Protein AF-A0A8E7P4S3-F1 (afdb_monomer)

Mean predicted aligned error: 7.59 Å

Secondary structure (DSSP, 8-state):
---HHHHHHHHHHHHHHHHHHHHTT---HHHHHHHHHHHHHHHHHHHHHHHHHH--S-SSS---HHHHHHHHHHHHHHHHHHHHHHHHHHHHHHHH-TTS-TTHHHHSHHHHHHHHHHHHHHHHHHIIIIIHHHHHHHHHHHHHHH--

Radius of gyration: 18.7 Å; Cα contacts (8 Å, |Δi|>4): 100; chains: 1; bounding box: 53×31×67 Å

pLDDT: mean 81.8, std 9.12, range [52.0, 93.38]

Solvent-accessible surface area (backbone atoms only — not comparable to full-atom values): 8232 Å² total; per-residue (Å²): 131,85,59,62,67,60,54,49,41,52,53,53,44,52,42,53,53,44,56,51,29,54,77,67,74,68,59,50,75,68,54,50,54,54,39,53,52,45,49,51,64,73,18,53,75,46,45,58,51,51,50,70,72,59,51,76,65,73,95,57,94,78,70,48,72,67,58,51,52,55,42,53,53,50,50,53,51,49,27,51,50,29,44,54,50,18,53,50,50,56,51,51,50,22,70,69,36,90,90,44,57,67,56,46,59,60,78,38,41,68,62,40,48,54,53,30,52,51,46,22,52,50,48,54,49,47,40,58,73,50,50,48,55,50,50,51,52,50,49,52,52,51,46,65,74,68,55,133

Sequence (148 aa):
MYNLIKIYSSCWERFIDYIYLVENKKLSGKEFFILLIYLSLFSIPLLAFVFFLLHPLPDNNELSEQTLFYGCISMIAFIFGSSAFSANIIKFSSEKIPALPSDIYKKHPFIATVVFYVIGILFILAFKEVFMPLFINITLIILALTLP

Nearest PDB structures (foldseek):
  7bxo-assembly1_H  TM=2.719E-01  e=3.485E+00  Shewanella oneidensis MR-1

Foldseek 3Di:
DDPVVVVLLVLLVLLLVLLVCVVVVNDDPVSVVSNVVSLVVLLVVCLVLLCVVVVQDDPDPPDDPVSVVVSVVVSVVLSSVLLSVLSVVLQCCQVPPPPHPSCVCSVCVVVSSVSSSVSSSVVSNCCRPPVVVVVVVVVVVVCVVPPD

Structure (mmCIF, N/CA/C/O backbone):
data_AF-A0A8E7P4S3-F1
#
_entry.id   AF-A0A8E7P4S3-F1
#
loop_
_atom_site.group_PDB
_atom_site.id
_atom_site.type_symbol
_atom_site.label_atom_id
_atom_site.label_alt_id
_atom_site.label_comp_id
_atom_site.label_asym_id
_atom_site.label_entity_id
_atom_site.label_seq_id
_atom_site.pdbx_PDB_ins_code
_atom_site.Cartn_x
_atom_site.Cartn_y
_atom_site.Cartn_z
_atom_site.occupancy
_atom_site.B_iso_or_equiv
_atom_site.auth_seq_id
_atom_site.auth_comp_id
_atom_site.auth_asym_id
_atom_site.auth_atom_id
_atom_site.pdbx_PDB_model_num
ATOM 1 N N . MET A 1 1 ? -3.784 -4.912 31.359 1.00 52.00 1 MET A N 1
ATOM 2 C CA . MET A 1 1 ? -3.560 -5.795 30.194 1.00 52.00 1 MET A CA 1
ATOM 3 C C . MET A 1 1 ? -3.872 -4.980 28.946 1.00 52.00 1 MET A C 1
ATOM 5 O O . MET A 1 1 ? -5.004 -4.533 28.806 1.00 52.00 1 MET A O 1
ATOM 9 N N . TYR A 1 2 ? -2.871 -4.650 28.125 1.00 56.56 2 TYR A N 1
ATOM 10 C CA . TYR A 1 2 ? -3.106 -3.849 26.920 1.00 56.56 2 TYR A CA 1
ATOM 11 C C . TYR A 1 2 ? -3.954 -4.653 25.935 1.00 56.56 2 TYR A C 1
ATOM 13 O O . TYR A 1 2 ? -3.581 -5.757 25.548 1.00 56.56 2 TYR A O 1
ATOM 21 N N . ASN A 1 3 ? -5.106 -4.108 25.543 1.00 83.25 3 ASN A N 1
ATOM 22 C CA . ASN A 1 3 ? -5.950 -4.736 24.538 1.00 83.25 3 ASN A CA 1
ATOM 23 C C . ASN A 1 3 ? -5.394 -4.392 23.148 1.00 83.25 3 ASN A C 1
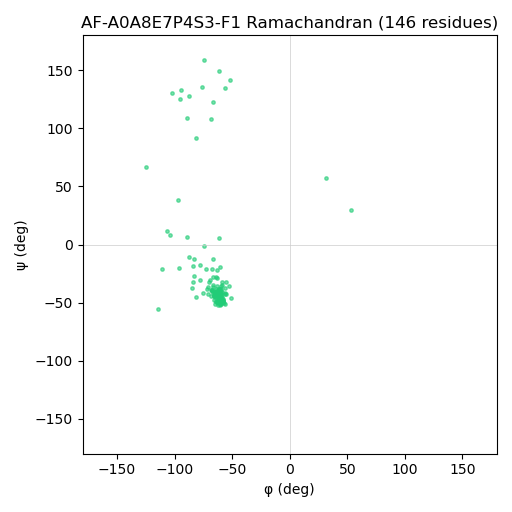ATOM 25 O O . ASN A 1 3 ? -5.731 -3.353 22.577 1.00 83.25 3 ASN A O 1
ATOM 29 N N . LEU A 1 4 ? -4.514 -5.255 22.635 1.00 82.00 4 LEU A N 1
ATOM 30 C CA . LEU A 1 4 ? -3.860 -5.102 21.331 1.00 82.00 4 LEU A CA 1
ATOM 31 C C . LEU A 1 4 ? -4.867 -4.875 20.196 1.00 82.00 4 LEU A C 1
ATOM 33 O O . LEU A 1 4 ? -4.614 -4.059 19.317 1.00 82.00 4 LEU A O 1
ATOM 37 N N . ILE A 1 5 ? -6.043 -5.507 20.264 1.00 83.31 5 ILE A N 1
ATOM 38 C CA . ILE A 1 5 ? -7.122 -5.329 19.281 1.00 83.31 5 ILE A CA 1
ATOM 39 C C . ILE A 1 5 ? -7.625 -3.882 19.275 1.00 83.31 5 ILE A C 1
ATOM 41 O O . ILE A 1 5 ? -7.840 -3.294 18.215 1.00 83.31 5 ILE A O 1
ATOM 45 N N . LYS A 1 6 ? -7.780 -3.276 20.456 1.00 85.50 6 LYS A N 1
ATOM 46 C CA . LYS A 1 6 ? -8.237 -1.886 20.586 1.00 85.50 6 LYS A CA 1
ATOM 47 C C . LYS A 1 6 ? -7.189 -0.898 20.069 1.00 85.50 6 LYS A C 1
ATOM 49 O O . LYS A 1 6 ? -7.546 0.076 19.413 1.00 85.50 6 LYS A O 1
ATOM 54 N N . ILE A 1 7 ? -5.909 -1.163 20.338 1.00 86.62 7 ILE A N 1
ATOM 55 C CA . ILE A 1 7 ? -4.795 -0.353 19.818 1.00 86.62 7 ILE A CA 1
ATOM 56 C C . ILE A 1 7 ? -4.755 -0.446 18.294 1.00 86.62 7 ILE A C 1
ATOM 58 O O . ILE A 1 7 ? -4.731 0.582 17.623 1.00 86.62 7 ILE A O 1
ATOM 62 N N . TYR A 1 8 ? -4.822 -1.664 17.755 1.00 87.50 8 TYR A N 1
ATOM 63 C CA . TYR A 1 8 ? -4.842 -1.909 16.319 1.00 87.50 8 TYR A CA 1
ATOM 64 C C . TYR A 1 8 ? -5.985 -1.167 15.623 1.00 87.50 8 TYR A C 1
ATOM 66 O O . TYR A 1 8 ? -5.751 -0.418 14.680 1.00 87.50 8 TYR A O 1
ATOM 74 N N . SER A 1 9 ? -7.208 -1.324 16.136 1.00 86.94 9 SER A N 1
ATOM 75 C CA . SER A 1 9 ? -8.407 -0.689 15.577 1.00 86.94 9 SER A CA 1
ATOM 76 C C . SER A 1 9 ? -8.280 0.838 15.553 1.00 86.94 9 SER A C 1
ATOM 78 O O . SER A 1 9 ? -8.614 1.467 14.557 1.00 86.94 9 SER A O 1
ATOM 80 N N . SER A 1 10 ? -7.721 1.424 16.618 1.00 88.69 10 SER A N 1
ATOM 81 C CA . SER A 1 10 ? -7.457 2.866 16.707 1.00 88.69 10 SER A CA 1
ATOM 82 C C . SER A 1 10 ? -6.405 3.338 15.695 1.00 88.69 10 SER A C 1
ATOM 84 O O . SER A 1 10 ? -6.596 4.354 15.027 1.00 88.69 10 SER A O 1
ATOM 86 N N . CYS A 1 11 ? -5.303 2.597 15.536 1.00 89.88 11 CYS A N 1
ATOM 87 C CA . CYS A 1 11 ? -4.281 2.908 14.533 1.00 89.88 11 CYS A CA 1
ATOM 88 C C . CYS A 1 11 ? -4.830 2.799 13.105 1.00 89.88 11 CYS A C 1
ATOM 90 O O . CYS A 1 11 ? -4.564 3.673 12.284 1.00 89.88 11 CYS A O 1
ATOM 92 N N . TRP A 1 12 ? -5.608 1.752 12.825 1.00 90.31 12 TRP A N 1
ATOM 93 C CA . TRP A 1 12 ? -6.257 1.533 11.534 1.00 90.31 12 TRP A CA 1
ATOM 94 C C . TRP A 1 12 ? -7.216 2.670 11.175 1.00 90.31 12 TRP A C 1
ATOM 96 O O . TRP A 1 12 ? -7.137 3.234 10.086 1.00 90.31 12 TRP A O 1
ATOM 106 N N . GLU A 1 13 ? -8.089 3.045 12.109 1.00 88.31 13 GLU A N 1
ATOM 107 C CA . GLU A 1 13 ? -9.037 4.137 11.907 1.00 88.31 13 GLU A CA 1
ATOM 108 C C . GLU A 1 13 ? -8.316 5.453 11.588 1.00 88.31 13 GLU A C 1
ATOM 110 O O . GLU A 1 13 ? -8.622 6.097 10.584 1.00 88.31 13 GLU A O 1
ATOM 115 N N . ARG A 1 14 ? -7.300 5.808 12.386 1.00 88.56 14 ARG A N 1
ATOM 116 C CA . ARG A 1 14 ? -6.498 7.020 12.164 1.00 88.56 14 ARG A CA 1
ATOM 117 C C . ARG A 1 14 ? -5.766 7.006 10.831 1.00 88.56 14 ARG A C 1
ATOM 119 O O . ARG A 1 14 ? -5.670 8.045 10.189 1.00 88.56 14 ARG A O 1
ATOM 126 N N . PHE A 1 15 ? -5.248 5.853 10.415 1.00 89.44 15 PHE A N 1
ATOM 127 C CA . PHE A 1 15 ? -4.578 5.715 9.128 1.00 89.44 15 PHE A CA 1
ATOM 128 C C . PHE A 1 15 ? -5.516 6.067 7.967 1.00 89.44 15 PHE A C 1
ATOM 130 O O . PHE A 1 15 ? -5.173 6.925 7.153 1.00 89.44 15 PHE A O 1
ATOM 137 N N . ILE A 1 16 ? -6.715 5.477 7.923 1.00 86.00 16 ILE A N 1
ATOM 138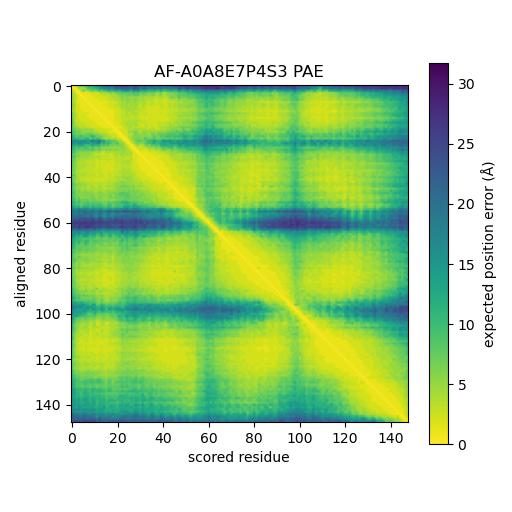 C CA . ILE A 1 16 ? -7.685 5.759 6.854 1.00 86.00 16 ILE A CA 1
ATOM 139 C C . ILE A 1 16 ? -8.179 7.212 6.910 1.00 86.00 16 ILE A C 1
ATOM 141 O O . ILE A 1 16 ? -8.276 7.871 5.873 1.00 86.00 16 ILE A O 1
ATOM 145 N N . ASP A 1 17 ? -8.441 7.742 8.107 1.00 84.50 17 ASP A N 1
ATOM 146 C CA . ASP A 1 17 ? -8.895 9.127 8.270 1.00 84.50 17 ASP A CA 1
ATOM 147 C C . ASP A 1 17 ? -7.830 10.139 7.814 1.00 84.50 17 ASP A C 1
ATOM 149 O O . ASP A 1 17 ? -8.155 11.135 7.163 1.00 84.50 17 ASP A O 1
ATOM 153 N N . TYR A 1 18 ? -6.546 9.878 8.082 1.00 84.00 18 TYR A N 1
ATOM 154 C CA . TYR A 1 18 ? -5.465 10.744 7.615 1.00 84.00 18 TYR A CA 1
ATOM 155 C C . TYR A 1 18 ? -5.242 10.668 6.103 1.00 84.00 18 TYR A C 1
ATOM 157 O O . TYR A 1 18 ? -5.002 11.711 5.494 1.00 84.00 18 TYR A O 1
ATOM 165 N N . ILE A 1 19 ? -5.381 9.493 5.475 1.00 81.75 19 ILE A N 1
ATOM 166 C CA . ILE A 1 19 ? -5.363 9.379 4.004 1.00 81.75 19 ILE A CA 1
ATOM 167 C C . ILE A 1 19 ? -6.443 10.281 3.386 1.00 81.75 19 ILE A C 1
ATOM 169 O O . ILE A 1 19 ? -6.174 11.025 2.444 1.00 81.75 19 ILE A O 1
ATOM 173 N N . TYR A 1 20 ? -7.641 10.303 3.969 1.00 76.19 20 TYR A N 1
ATOM 174 C CA . TYR A 1 20 ? -8.727 11.162 3.498 1.00 76.19 20 TYR A CA 1
ATOM 175 C C . TYR A 1 20 ? -8.459 12.660 3.696 1.00 76.19 20 TYR A C 1
ATOM 177 O O . TYR A 1 20 ? -8.798 13.495 2.852 1.00 76.19 20 TYR A O 1
ATOM 185 N N . LEU A 1 21 ? -7.856 13.037 4.8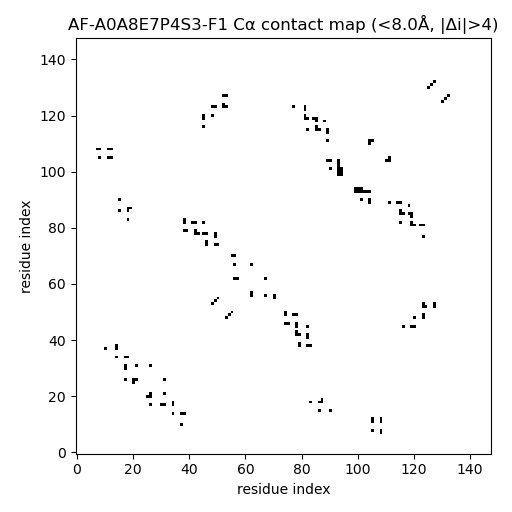21 1.00 77.75 21 LEU A N 1
ATOM 186 C CA . LEU A 1 21 ? -7.514 14.433 5.077 1.00 77.75 21 LEU A CA 1
ATOM 187 C C . LEU A 1 21 ? -6.424 14.950 4.117 1.00 77.75 21 LEU A C 1
ATOM 189 O O . LEU A 1 21 ? -6.442 16.142 3.792 1.00 77.75 21 LEU A O 1
ATOM 193 N N . VAL A 1 22 ? -5.536 14.078 3.613 1.00 75.88 22 VAL A N 1
ATOM 194 C CA . VAL A 1 22 ? -4.623 14.405 2.498 1.00 75.88 22 VAL A CA 1
ATOM 195 C C . VAL A 1 22 ? -5.408 14.728 1.233 1.00 75.88 22 VAL A C 1
ATOM 197 O O . VAL A 1 22 ? -5.182 15.780 0.637 1.00 75.88 22 VAL A O 1
ATOM 200 N N . GLU A 1 23 ? -6.353 13.867 0.848 1.00 69.50 23 GLU A N 1
ATOM 201 C CA . GLU A 1 23 ? -7.180 14.052 -0.354 1.00 69.50 23 GLU A CA 1
ATOM 202 C C . GLU A 1 23 ? -7.931 15.395 -0.327 1.00 69.50 23 GLU A C 1
ATOM 204 O O . GLU A 1 23 ? -8.010 16.107 -1.327 1.00 69.50 23 GLU A O 1
ATOM 209 N N . ASN A 1 24 ? -8.390 15.805 0.858 1.00 74.69 24 ASN A N 1
ATOM 210 C CA . ASN A 1 24 ? -9.117 17.059 1.057 1.00 74.69 24 ASN A CA 1
ATOM 211 C C . ASN A 1 24 ? -8.232 18.275 1.358 1.00 74.69 24 ASN A C 1
ATOM 213 O O . ASN A 1 24 ? -8.769 19.336 1.680 1.00 74.69 24 ASN A O 1
ATOM 217 N N . LYS A 1 25 ? -6.898 18.148 1.280 1.00 73.25 25 LYS A N 1
ATOM 218 C CA . LYS A 1 25 ? -5.925 19.217 1.593 1.00 73.25 25 LYS A CA 1
ATOM 219 C C . LYS A 1 25 ? -6.121 19.851 2.980 1.00 73.25 25 LYS A C 1
ATOM 221 O O . LYS A 1 25 ? -5.832 21.028 3.178 1.00 73.25 25 LYS A O 1
ATOM 226 N N . LYS A 1 26 ? -6.628 19.082 3.946 1.00 76.50 26 LYS A N 1
ATOM 227 C CA . LYS A 1 26 ? -6.954 19.546 5.308 1.00 76.50 26 LYS A CA 1
ATOM 228 C C . LYS A 1 26 ? -5.929 19.109 6.356 1.00 76.50 26 LYS A C 1
ATOM 230 O O . LYS A 1 26 ? -6.172 19.272 7.545 1.00 76.50 26 LYS A O 1
ATOM 235 N N . LEU A 1 27 ? -4.808 18.537 5.926 1.00 77.38 27 LEU A N 1
ATOM 236 C CA . LEU A 1 27 ? -3.846 17.904 6.818 1.00 77.38 27 LEU A CA 1
ATOM 237 C C . LEU A 1 27 ? -2.815 18.909 7.357 1.00 77.38 27 LEU A C 1
ATOM 239 O O . LEU A 1 27 ? -2.146 19.600 6.586 1.00 77.38 27 LEU A O 1
ATOM 243 N N . SER A 1 28 ? -2.637 18.959 8.678 1.00 84.75 28 SER A N 1
ATOM 244 C CA . SER A 1 28 ? -1.524 19.687 9.299 1.00 84.75 28 SER A CA 1
ATOM 245 C C . SER A 1 28 ? -0.196 18.935 9.131 1.00 84.75 28 SER A C 1
ATOM 247 O O . SER A 1 28 ? -0.167 17.715 8.968 1.00 84.75 28 SER A O 1
ATOM 249 N N . GLY A 1 29 ? 0.940 19.636 9.243 1.00 82.94 29 GLY A N 1
ATOM 250 C CA . GLY A 1 29 ? 2.267 19.006 9.122 1.00 82.94 29 GLY A CA 1
ATOM 251 C C . GLY A 1 29 ? 2.528 17.891 10.149 1.00 82.94 29 GLY A C 1
ATOM 252 O O . GLY A 1 29 ? 3.185 16.899 9.840 1.00 82.94 29 GLY A O 1
ATOM 253 N N . LYS A 1 30 ? 1.959 17.998 11.357 1.00 86.19 30 LYS A N 1
ATOM 254 C CA . LYS A 1 30 ? 2.048 16.949 12.387 1.00 86.19 30 LYS A CA 1
ATOM 255 C C . LYS A 1 30 ? 1.271 15.696 11.983 1.00 86.19 30 LYS A C 1
ATOM 257 O O . LYS A 1 30 ? 1.768 14.585 12.141 1.00 86.19 30 LYS A O 1
ATOM 262 N N . GLU A 1 31 ? 0.060 15.874 11.472 1.00 85.62 31 GLU A N 1
ATOM 263 C CA . GLU A 1 31 ? -0.780 14.775 10.990 1.00 85.62 31 GLU A CA 1
ATOM 264 C C . GLU A 1 31 ? -0.166 14.111 9.758 1.00 85.62 31 GLU A C 1
ATOM 266 O O . GLU A 1 31 ? -0.212 12.890 9.644 1.00 85.62 31 GLU A O 1
ATOM 271 N N . PHE A 1 32 ? 0.501 14.884 8.895 1.00 85.19 32 PHE A N 1
ATOM 272 C CA . PHE A 1 32 ? 1.270 14.352 7.771 1.00 85.19 32 PHE A CA 1
ATOM 273 C C . PHE A 1 32 ? 2.387 13.422 8.232 1.00 85.19 32 PHE A C 1
ATOM 275 O O . PHE A 1 32 ? 2.523 12.310 7.727 1.00 85.19 32 PHE A O 1
ATOM 282 N N . PHE A 1 33 ? 3.155 13.835 9.238 1.00 86.69 33 PHE A N 1
ATOM 283 C CA . PHE A 1 33 ? 4.224 13.000 9.772 1.00 86.69 33 PHE A CA 1
ATOM 284 C C . PHE A 1 33 ? 3.689 11.710 10.410 1.00 86.69 33 PHE A C 1
ATOM 286 O O . PHE A 1 33 ? 4.235 10.630 10.194 1.00 86.69 33 PHE A O 1
ATOM 293 N N . ILE A 1 34 ? 2.579 11.798 11.149 1.00 87.88 34 ILE A N 1
ATOM 294 C CA . ILE A 1 34 ? 1.916 10.618 11.721 1.00 87.88 34 ILE A CA 1
ATOM 295 C C . ILE A 1 34 ? 1.408 9.689 10.610 1.00 87.88 34 ILE A C 1
ATOM 297 O O . ILE A 1 34 ? 1.561 8.470 10.710 1.00 87.88 34 ILE A O 1
ATOM 301 N N . LEU A 1 35 ? 0.855 10.247 9.533 1.00 88.69 35 LEU A N 1
ATOM 302 C CA . LEU A 1 35 ? 0.440 9.472 8.372 1.00 88.69 35 LEU A CA 1
ATOM 303 C C . LEU A 1 35 ? 1.620 8.747 7.724 1.00 88.69 35 LEU A C 1
ATOM 305 O O . LEU A 1 35 ? 1.471 7.577 7.402 1.00 88.69 35 LEU A O 1
ATOM 309 N N . LEU A 1 36 ? 2.786 9.381 7.572 1.00 88.31 36 LEU A N 1
ATOM 310 C CA . LEU A 1 36 ? 3.980 8.716 7.032 1.00 88.31 36 LEU A CA 1
ATOM 311 C C . LEU A 1 36 ? 4.410 7.515 7.885 1.00 88.31 36 LEU A C 1
ATOM 313 O O . LEU A 1 36 ? 4.797 6.481 7.338 1.00 88.31 36 LEU A O 1
ATOM 317 N N . ILE A 1 37 ? 4.300 7.622 9.213 1.00 90.19 37 ILE A N 1
ATOM 318 C CA . ILE A 1 37 ? 4.578 6.506 10.128 1.00 90.19 37 ILE A CA 1
ATOM 319 C C . ILE A 1 37 ? 3.583 5.367 9.894 1.00 90.19 37 ILE A C 1
ATOM 321 O O . ILE A 1 37 ? 3.996 4.220 9.733 1.00 90.19 37 ILE A O 1
ATOM 325 N N . TYR A 1 38 ? 2.281 5.665 9.847 1.00 90.38 38 TYR A N 1
ATOM 326 C CA . TYR A 1 38 ? 1.266 4.638 9.601 1.00 90.38 38 TYR A CA 1
ATOM 327 C C . TYR A 1 38 ? 1.385 4.027 8.209 1.00 90.38 38 TYR A C 1
ATOM 329 O O . TYR A 1 38 ? 1.316 2.809 8.078 1.00 90.38 38 TYR A O 1
ATOM 337 N N . LEU A 1 39 ? 1.625 4.849 7.189 1.00 89.44 39 LEU A N 1
ATOM 338 C CA . LEU A 1 39 ? 1.842 4.398 5.825 1.00 89.44 39 LEU A CA 1
ATOM 339 C C . LEU A 1 39 ? 3.016 3.431 5.789 1.00 89.44 39 LEU A C 1
ATOM 341 O O . LEU A 1 39 ? 2.851 2.337 5.270 1.00 89.44 39 LEU A O 1
ATOM 345 N N . SER A 1 40 ? 4.145 3.776 6.413 1.00 88.81 40 SER A N 1
ATOM 346 C CA . SER A 1 40 ? 5.301 2.883 6.528 1.00 88.81 40 SER A CA 1
ATOM 347 C C . SER A 1 40 ? 4.936 1.577 7.234 1.00 88.81 40 SER A C 1
ATOM 349 O O . SER A 1 40 ? 5.226 0.504 6.717 1.00 88.81 40 SER A O 1
ATOM 351 N N . LEU A 1 41 ? 4.234 1.647 8.369 1.00 90.50 41 LEU A N 1
ATOM 352 C CA . LEU A 1 41 ? 3.846 0.474 9.155 1.00 90.50 41 LEU A CA 1
ATOM 353 C C . LEU A 1 41 ? 2.966 -0.508 8.363 1.00 90.50 41 LEU A C 1
ATOM 355 O O . LEU A 1 41 ? 3.246 -1.705 8.347 1.00 90.50 41 LEU A O 1
ATOM 359 N N . PHE A 1 42 ? 1.925 -0.007 7.693 1.00 88.75 42 PHE A N 1
ATOM 360 C CA . PHE A 1 42 ? 1.009 -0.823 6.886 1.00 88.75 42 PHE A CA 1
ATOM 361 C C . PHE A 1 42 ? 1.590 -1.200 5.515 1.00 88.75 42 PHE A C 1
ATOM 363 O O . PHE A 1 42 ? 1.133 -2.150 4.892 1.00 88.75 42 PHE A O 1
ATOM 370 N N . SER A 1 43 ? 2.624 -0.497 5.057 1.00 89.19 43 SER A N 1
ATOM 371 C CA . SER A 1 43 ? 3.341 -0.779 3.811 1.00 89.19 43 SER A CA 1
ATOM 372 C C . SER A 1 43 ? 4.318 -1.946 3.930 1.00 89.19 43 SER A C 1
ATOM 374 O O . SER A 1 43 ? 4.542 -2.650 2.950 1.00 89.19 43 SER A O 1
ATOM 376 N N . ILE A 1 44 ? 4.906 -2.179 5.109 1.00 88.69 44 ILE A N 1
ATOM 377 C CA . ILE A 1 44 ? 5.969 -3.185 5.289 1.00 88.69 44 ILE A CA 1
ATOM 378 C C . ILE A 1 44 ? 5.586 -4.567 4.734 1.00 88.69 44 ILE A C 1
ATOM 380 O O . ILE A 1 44 ? 6.393 -5.135 4.003 1.00 88.69 44 ILE A O 1
ATOM 384 N N . PRO A 1 45 ? 4.384 -5.123 4.982 1.00 87.00 45 PRO A N 1
ATOM 385 C CA . PRO A 1 45 ? 4.043 -6.435 4.429 1.00 87.00 45 PRO A CA 1
ATOM 386 C C . PRO A 1 45 ? 3.992 -6.467 2.896 1.00 87.00 45 PRO A C 1
ATOM 388 O O . PRO A 1 45 ? 4.302 -7.493 2.296 1.00 87.00 45 PRO A O 1
ATOM 391 N N . LEU A 1 46 ? 3.663 -5.345 2.248 1.00 86.75 46 LEU A N 1
ATOM 392 C CA . LEU A 1 46 ? 3.657 -5.223 0.788 1.00 86.75 46 LEU A CA 1
ATOM 393 C C . LEU A 1 46 ? 5.073 -5.175 0.190 1.00 86.75 46 LEU A C 1
ATOM 395 O O . LEU A 1 46 ? 5.237 -5.532 -0.975 1.00 86.75 46 LEU A O 1
ATOM 399 N N . LEU A 1 47 ? 6.101 -4.814 0.971 1.00 85.75 47 LEU A N 1
ATOM 400 C CA . LEU A 1 47 ? 7.505 -4.829 0.531 1.00 85.75 47 LEU A CA 1
ATOM 401 C C . LEU A 1 47 ? 7.930 -6.213 0.035 1.00 85.75 47 LEU A C 1
ATOM 403 O O . LEU A 1 47 ? 8.581 -6.314 -1.001 1.00 85.75 47 LEU A O 1
ATOM 407 N N . ALA A 1 48 ? 7.525 -7.277 0.737 1.00 84.38 48 ALA A N 1
ATOM 408 C CA . ALA A 1 48 ? 7.830 -8.644 0.324 1.00 84.38 48 ALA A CA 1
ATOM 409 C C . ALA A 1 48 ? 7.246 -8.944 -1.065 1.00 84.38 48 ALA A C 1
ATOM 411 O O . ALA A 1 48 ? 7.936 -9.475 -1.930 1.00 84.38 48 ALA A O 1
ATOM 412 N N . PHE A 1 49 ? 6.000 -8.539 -1.314 1.00 82.50 49 PHE A N 1
ATOM 413 C CA . PHE A 1 49 ? 5.349 -8.740 -2.607 1.00 82.50 49 PHE A CA 1
ATOM 414 C C . PHE A 1 49 ? 5.987 -7.908 -3.712 1.00 82.50 49 PHE A C 1
ATOM 416 O O . PHE A 1 49 ? 6.190 -8.424 -4.803 1.00 82.50 49 PHE A O 1
ATOM 423 N N . VAL A 1 50 ? 6.362 -6.658 -3.441 1.00 81.94 50 VAL A N 1
ATOM 424 C CA . VAL A 1 50 ? 7.122 -5.840 -4.395 1.00 81.94 50 VAL A CA 1
ATOM 425 C C . VAL A 1 50 ? 8.447 -6.513 -4.749 1.00 81.94 50 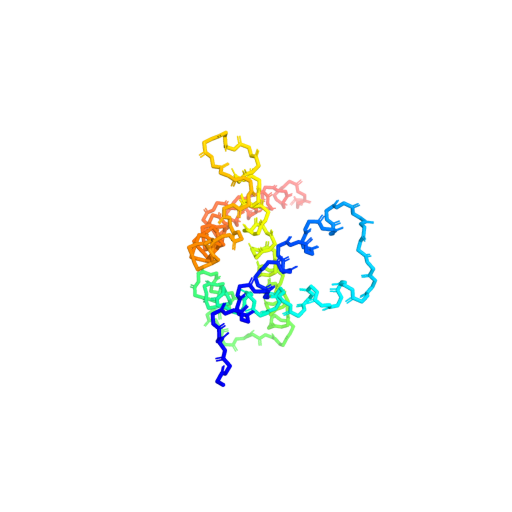VAL A C 1
ATOM 427 O O . VAL A 1 50 ? 8.764 -6.625 -5.929 1.00 81.94 50 VAL A O 1
ATOM 430 N N . PHE A 1 51 ? 9.179 -7.035 -3.763 1.00 80.38 51 PHE A N 1
ATOM 431 C CA . PHE A 1 51 ? 10.442 -7.731 -4.003 1.00 80.38 51 PHE A CA 1
ATOM 432 C C . PHE A 1 51 ? 10.259 -8.996 -4.855 1.00 80.38 51 PHE A C 1
ATOM 434 O O . PHE A 1 51 ? 10.911 -9.140 -5.886 1.00 80.38 51 PHE A O 1
ATOM 441 N N . PHE A 1 52 ? 9.341 -9.888 -4.468 1.00 78.25 52 PHE A N 1
ATOM 442 C CA . PHE A 1 52 ? 9.135 -11.161 -5.166 1.00 78.25 52 PHE A CA 1
ATOM 443 C C . PHE A 1 52 ? 8.466 -11.010 -6.532 1.00 78.25 52 PHE A C 1
ATOM 445 O O . PHE A 1 52 ? 8.795 -11.741 -7.463 1.00 78.25 52 PHE A O 1
ATOM 452 N N . LEU A 1 53 ? 7.503 -10.095 -6.665 1.00 73.69 53 LEU A N 1
ATOM 453 C CA . LEU A 1 53 ? 6.737 -9.958 -7.900 1.00 73.69 53 LEU A CA 1
ATOM 454 C C . LEU A 1 53 ? 7.496 -9.145 -8.939 1.00 73.69 53 LEU A C 1
ATOM 456 O O . LEU A 1 53 ? 7.536 -9.563 -10.093 1.00 73.69 53 LEU A O 1
ATOM 460 N N . LEU A 1 54 ? 8.094 -8.016 -8.553 1.00 71.44 54 LEU A N 1
ATOM 461 C CA . LEU A 1 54 ? 8.756 -7.123 -9.507 1.00 71.44 54 LEU A CA 1
ATOM 462 C C . LEU A 1 54 ? 10.218 -7.498 -9.765 1.00 71.44 54 LEU A C 1
ATOM 464 O O . LEU A 1 54 ? 10.798 -6.941 -10.689 1.00 71.44 54 LEU A O 1
ATOM 468 N N . HIS A 1 55 ? 10.787 -8.417 -8.971 1.00 68.56 55 HIS A N 1
ATOM 469 C CA . HIS A 1 55 ? 12.175 -8.893 -9.037 1.00 68.56 55 HIS A CA 1
ATOM 470 C C . HIS A 1 55 ? 13.163 -7.815 -9.533 1.00 68.56 55 HIS A C 1
ATOM 472 O O . HIS A 1 55 ? 13.834 -8.007 -10.544 1.00 68.56 55 HIS A O 1
ATOM 478 N N . PRO A 1 56 ? 13.247 -6.642 -8.874 1.00 62.38 56 PRO A N 1
ATOM 479 C CA . PRO A 1 56 ? 13.785 -5.431 -9.509 1.00 62.38 56 PRO A CA 1
ATOM 480 C C . PRO A 1 56 ? 15.308 -5.433 -9.682 1.00 62.38 56 PRO A C 1
ATOM 482 O O . PRO A 1 56 ? 15.878 -4.447 -10.145 1.00 62.38 56 PRO A O 1
ATOM 485 N N . LEU A 1 57 ? 15.972 -6.497 -9.231 1.00 61.88 57 LEU A N 1
ATOM 486 C CA . LEU A 1 57 ? 17.416 -6.644 -9.261 1.00 61.88 57 LEU A CA 1
ATOM 487 C C . LEU A 1 57 ? 17.812 -7.422 -10.525 1.00 61.88 57 LEU A C 1
ATOM 489 O O . LEU A 1 57 ? 17.299 -8.525 -10.715 1.00 61.88 57 LEU A O 1
ATOM 493 N N . PRO A 1 58 ? 18.704 -6.873 -11.370 1.00 58.94 58 PRO A N 1
ATOM 494 C CA . PRO A 1 58 ? 19.310 -7.609 -12.474 1.00 58.94 58 PRO A CA 1
ATOM 495 C C . PRO A 1 58 ? 19.927 -8.940 -12.022 1.00 58.94 58 PRO A C 1
ATOM 497 O O . PRO A 1 58 ? 20.585 -8.990 -10.985 1.00 58.94 58 PRO A O 1
ATOM 500 N N . ASP A 1 59 ? 19.799 -9.980 -12.849 1.00 62.09 59 ASP A N 1
ATOM 501 C CA . ASP A 1 59 ? 20.426 -11.297 -12.625 1.00 62.09 59 ASP A CA 1
ATOM 502 C C . ASP A 1 59 ? 21.966 -11.264 -12.720 1.00 62.09 59 ASP A C 1
ATOM 504 O O . ASP A 1 59 ? 22.652 -12.211 -12.334 1.00 62.09 59 ASP A O 1
ATOM 508 N N . ASN A 1 60 ? 22.531 -10.166 -13.230 1.00 57.91 60 ASN A N 1
ATOM 509 C CA . ASN A 1 60 ? 23.962 -10.027 -13.461 1.00 57.91 60 ASN A CA 1
ATOM 510 C C . ASN A 1 60 ? 24.642 -9.348 -12.265 1.00 57.91 60 ASN A C 1
ATOM 512 O O . ASN A 1 60 ? 24.225 -8.276 -11.831 1.00 57.91 60 ASN A O 1
ATOM 516 N N . ASN A 1 61 ? 25.761 -9.917 -11.806 1.00 55.81 61 ASN A N 1
ATOM 517 C CA . ASN A 1 61 ? 26.586 -9.433 -10.685 1.00 55.81 61 ASN A CA 1
ATOM 518 C C . ASN A 1 61 ? 27.210 -8.026 -1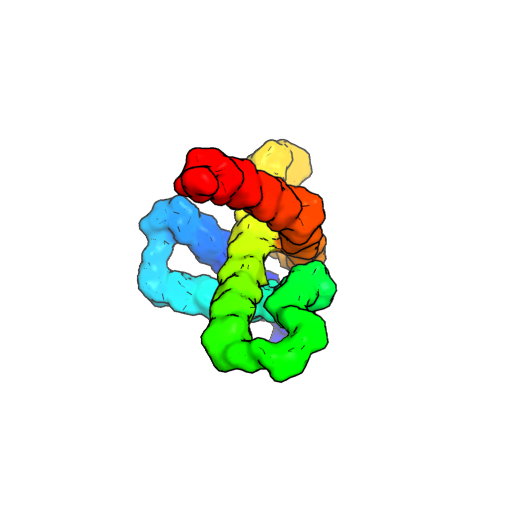0.869 1.00 55.81 61 ASN A C 1
ATOM 520 O O . ASN A 1 61 ? 27.975 -7.583 -10.017 1.00 55.81 61 ASN A O 1
ATOM 524 N N . GLU A 1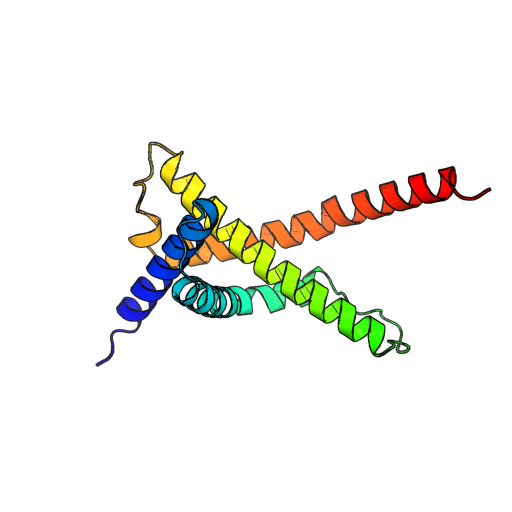 62 ? 26.889 -7.307 -11.945 1.00 55.19 62 GLU A N 1
ATOM 525 C CA . GLU A 1 62 ? 27.353 -5.943 -12.227 1.00 55.19 62 GLU A CA 1
ATOM 526 C C . GLU A 1 62 ? 26.324 -4.880 -11.799 1.00 55.19 62 GLU A C 1
ATOM 528 O O . GLU A 1 62 ? 26.119 -3.876 -12.485 1.00 55.19 62 GLU A O 1
ATOM 533 N N . LEU A 1 63 ? 25.634 -5.069 -10.666 1.00 61.41 63 LEU A N 1
ATOM 534 C CA . LEU A 1 63 ? 24.824 -3.981 -10.117 1.00 61.41 63 LEU A CA 1
ATOM 535 C C . LEU A 1 63 ? 25.737 -2.858 -9.624 1.00 61.41 63 LEU A C 1
ATOM 537 O O . LEU A 1 63 ? 26.371 -2.963 -8.575 1.00 61.41 63 LEU A O 1
ATOM 541 N N . SER A 1 64 ? 25.747 -1.748 -10.358 1.00 70.62 64 SER A N 1
ATOM 542 C CA . SER A 1 64 ? 26.298 -0.497 -9.845 1.00 70.62 64 SER A CA 1
ATOM 543 C C . SER A 1 64 ? 25.518 -0.039 -8.600 1.00 70.62 64 SER A C 1
ATOM 545 O O . SER A 1 64 ? 24.306 -0.260 -8.494 1.00 70.62 64 SER A O 1
ATOM 547 N N . GLU A 1 65 ? 26.184 0.657 -7.673 1.00 72.75 65 GLU A N 1
ATOM 548 C CA . GLU A 1 65 ? 25.531 1.260 -6.497 1.00 72.75 65 GLU A CA 1
ATOM 549 C C . GLU A 1 65 ? 24.372 2.192 -6.887 1.00 72.75 65 GLU A C 1
ATOM 551 O O . GLU A 1 65 ? 23.362 2.270 -6.188 1.00 72.75 65 GLU A O 1
ATOM 556 N N . GLN A 1 66 ? 24.479 2.857 -8.043 1.00 72.94 66 GLN A N 1
ATOM 557 C CA . GLN A 1 66 ? 23.420 3.710 -8.580 1.00 72.94 66 GLN A CA 1
ATOM 558 C C . GLN A 1 66 ? 22.178 2.893 -8.954 1.00 72.94 66 GLN A C 1
ATOM 560 O O . GLN A 1 66 ? 21.063 3.272 -8.595 1.00 72.94 66 GLN A O 1
ATOM 565 N N . THR A 1 67 ? 22.353 1.742 -9.608 1.00 72.00 67 THR A N 1
ATOM 566 C CA . THR A 1 67 ? 21.250 0.838 -9.968 1.00 72.00 67 THR A CA 1
ATOM 567 C C . THR A 1 67 ? 20.525 0.324 -8.721 1.00 72.00 67 THR A C 1
ATOM 569 O O . THR A 1 67 ? 19.294 0.325 -8.683 1.00 72.00 67 THR A O 1
ATOM 572 N N . LEU A 1 68 ? 21.273 -0.042 -7.673 1.00 73.19 68 LEU A N 1
ATOM 573 C CA . LEU A 1 68 ? 20.709 -0.428 -6.373 1.00 73.19 68 LEU A CA 1
ATOM 574 C C . LEU A 1 68 ? 19.902 0.710 -5.740 1.00 73.19 68 LEU A C 1
ATOM 576 O O . LEU A 1 68 ? 18.779 0.495 -5.286 1.00 73.19 68 LEU A O 1
ATOM 580 N N . PHE A 1 69 ? 20.450 1.925 -5.734 1.00 76.38 69 PHE A N 1
ATOM 581 C CA . PHE A 1 69 ? 19.794 3.093 -5.154 1.00 76.38 69 PHE A CA 1
ATOM 582 C C . PHE A 1 69 ? 18.457 3.411 -5.841 1.00 76.38 69 PHE A C 1
ATOM 584 O O . PHE A 1 69 ? 17.434 3.559 -5.168 1.00 76.38 69 PHE A O 1
ATOM 591 N N . TYR A 1 70 ? 18.432 3.443 -7.177 1.00 74.56 70 TYR A N 1
ATOM 592 C CA . TYR A 1 70 ? 17.200 3.680 -7.937 1.00 74.56 70 TYR A CA 1
ATOM 593 C C . TYR A 1 70 ? 16.188 2.538 -7.796 1.00 74.56 70 TYR A C 1
ATOM 595 O O . TY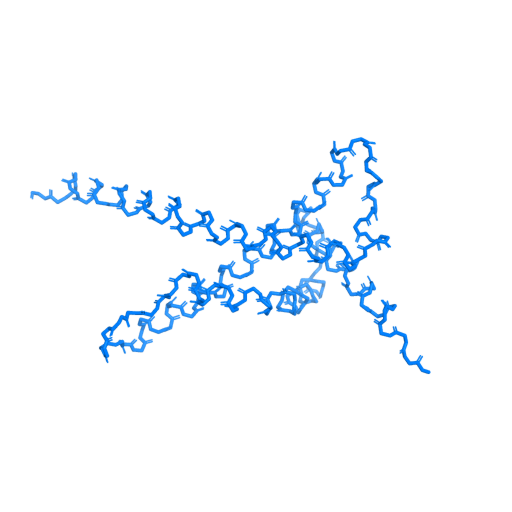R A 1 70 ? 14.985 2.802 -7.693 1.00 74.56 70 TYR A O 1
ATOM 603 N N . GLY A 1 71 ? 16.654 1.286 -7.728 1.00 75.62 71 GLY A N 1
ATOM 604 C CA . GLY A 1 71 ? 15.809 0.127 -7.438 1.00 75.62 71 GLY A CA 1
ATOM 605 C C . GLY A 1 71 ? 15.115 0.256 -6.080 1.00 75.62 71 GLY A C 1
ATOM 606 O O . GLY A 1 71 ? 13.891 0.154 -5.997 1.00 75.62 71 GLY A O 1
ATOM 607 N N . CYS A 1 72 ? 15.868 0.585 -5.028 1.00 80.31 72 CYS A N 1
ATOM 608 C CA . CYS A 1 72 ? 15.337 0.797 -3.680 1.00 80.31 72 CYS A CA 1
ATOM 609 C C . CYS A 1 72 ? 14.318 1.945 -3.613 1.00 80.31 72 CYS A C 1
ATOM 611 O O . CYS A 1 72 ? 13.247 1.779 -3.027 1.00 80.31 72 CYS A O 1
ATOM 613 N N . ILE A 1 73 ? 14.607 3.097 -4.231 1.00 82.06 73 ILE A N 1
ATOM 614 C CA . ILE A 1 73 ? 13.662 4.228 -4.273 1.00 82.06 73 ILE A CA 1
ATOM 615 C C . ILE A 1 73 ? 12.369 3.825 -4.979 1.00 82.06 73 ILE A C 1
ATOM 617 O O . ILE A 1 73 ? 11.277 4.129 -4.494 1.00 82.06 73 ILE A O 1
ATOM 621 N N . SER A 1 74 ? 12.487 3.113 -6.099 1.00 80.94 74 SER A N 1
ATOM 622 C CA . SER A 1 74 ? 11.331 2.642 -6.859 1.00 80.94 74 SER A CA 1
ATOM 623 C C . SER A 1 74 ? 10.486 1.681 -6.026 1.00 80.94 74 SER A C 1
ATOM 625 O O . SER A 1 74 ? 9.269 1.844 -5.970 1.00 80.94 74 SER A O 1
ATOM 627 N N . MET A 1 75 ? 11.107 0.745 -5.297 1.00 83.94 75 MET A N 1
ATOM 628 C CA . MET A 1 75 ? 10.391 -0.142 -4.374 1.00 83.94 75 MET A CA 1
ATOM 629 C C . MET A 1 75 ? 9.617 0.653 -3.317 1.00 83.94 75 MET A C 1
ATOM 631 O O . MET A 1 75 ? 8.424 0.425 -3.143 1.00 83.94 75 MET A O 1
ATOM 635 N N . ILE A 1 76 ? 10.255 1.618 -2.648 1.00 86.31 76 ILE A N 1
ATOM 636 C CA . ILE A 1 76 ? 9.597 2.450 -1.626 1.00 86.31 76 ILE A CA 1
ATOM 637 C C . ILE A 1 76 ? 8.390 3.185 -2.222 1.00 86.31 76 ILE A C 1
ATOM 639 O O . ILE A 1 76 ? 7.298 3.150 -1.648 1.00 86.31 76 ILE A O 1
ATOM 643 N N . ALA A 1 77 ? 8.563 3.799 -3.395 1.00 85.69 77 ALA A N 1
ATOM 644 C CA . ALA A 1 77 ? 7.490 4.495 -4.096 1.00 85.69 77 ALA A CA 1
ATOM 645 C C . ALA A 1 77 ? 6.325 3.552 -4.438 1.00 85.69 77 ALA A C 1
ATOM 647 O O . ALA A 1 77 ? 5.165 3.906 -4.218 1.00 85.69 77 ALA A O 1
ATOM 648 N N . PHE A 1 78 ? 6.620 2.335 -4.903 1.00 84.69 78 PHE A N 1
ATOM 649 C CA . PHE A 1 78 ? 5.608 1.329 -5.224 1.00 84.69 78 PHE A CA 1
ATOM 650 C C . PHE A 1 78 ? 4.792 0.906 -4.016 1.00 84.69 78 PHE A C 1
ATOM 652 O O . PHE A 1 78 ? 3.569 0.811 -4.092 1.00 84.69 78 PHE A O 1
ATOM 659 N N . ILE A 1 79 ? 5.454 0.665 -2.892 1.00 89.69 79 ILE A N 1
ATOM 660 C CA . ILE A 1 79 ? 4.788 0.165 -1.693 1.00 89.69 79 ILE A CA 1
ATOM 661 C C . ILE A 1 79 ? 3.908 1.259 -1.086 1.00 89.69 79 ILE A C 1
ATOM 663 O O . ILE A 1 79 ? 2.761 0.999 -0.715 1.00 89.69 79 ILE A O 1
ATOM 667 N N . PHE A 1 80 ? 4.404 2.497 -1.034 1.00 89.81 80 PHE A N 1
ATOM 668 C CA . PHE A 1 80 ? 3.621 3.638 -0.560 1.00 89.81 80 PHE A CA 1
ATOM 669 C C . PHE A 1 80 ? 2.451 3.941 -1.495 1.00 89.81 80 PHE A C 1
ATOM 671 O O . PHE A 1 80 ? 1.332 4.137 -1.020 1.00 89.81 80 PHE A O 1
ATOM 678 N N . GLY A 1 81 ? 2.679 3.912 -2.811 1.00 87.62 81 GLY A N 1
ATOM 679 C CA . GLY A 1 81 ? 1.636 4.090 -3.818 1.00 87.62 81 GLY A CA 1
ATOM 680 C C . GLY A 1 81 ? 0.556 3.013 -3.727 1.00 87.62 81 GLY A C 1
ATOM 681 O O . GLY A 1 81 ? -0.626 3.335 -3.642 1.00 87.62 81 GLY A O 1
ATOM 682 N N . SER A 1 82 ? 0.954 1.743 -3.648 1.00 89.38 82 SER A N 1
ATOM 683 C CA . SER A 1 82 ? 0.051 0.599 -3.481 1.00 89.38 82 SER A CA 1
ATOM 684 C C . SER A 1 82 ? -0.775 0.700 -2.198 1.00 89.38 82 SER A C 1
ATOM 686 O O . SER A 1 82 ? -1.981 0.448 -2.202 1.00 89.38 82 SER A O 1
ATOM 688 N N . SER A 1 83 ? -0.147 1.098 -1.091 1.00 90.69 83 SER A N 1
ATOM 689 C CA . SER A 1 83 ? -0.826 1.287 0.193 1.00 90.69 83 SER A CA 1
ATOM 690 C C . SER A 1 83 ? -1.834 2.430 0.143 1.00 90.69 83 SER A C 1
ATOM 692 O O . SER A 1 83 ? -2.985 2.262 0.545 1.00 90.69 83 SER A O 1
ATOM 694 N N . ALA A 1 84 ? -1.441 3.584 -0.399 1.00 89.19 84 ALA A N 1
ATOM 695 C CA . ALA A 1 84 ? -2.343 4.719 -0.563 1.00 89.19 84 ALA A CA 1
ATOM 696 C C . ALA A 1 84 ? -3.514 4.376 -1.498 1.00 89.19 84 ALA A C 1
ATOM 698 O O . ALA A 1 84 ? -4.664 4.688 -1.188 1.00 89.19 84 ALA A O 1
ATOM 699 N N . PHE A 1 85 ? -3.250 3.685 -2.609 1.00 89.88 85 PHE A N 1
ATOM 700 C CA . PHE A 1 85 ? -4.282 3.209 -3.529 1.00 89.88 85 PHE A CA 1
ATOM 701 C C . PHE A 1 85 ? -5.274 2.276 -2.824 1.00 89.88 85 PHE A C 1
ATOM 703 O O . PHE A 1 85 ? -6.482 2.493 -2.883 1.00 89.88 85 PHE A O 1
ATOM 710 N N . SER A 1 86 ? -4.772 1.293 -2.079 1.00 90.62 86 SER A N 1
ATOM 711 C CA . SER A 1 86 ? -5.601 0.316 -1.365 1.00 90.62 86 SER A CA 1
ATOM 712 C C . SER A 1 86 ? -6.490 0.966 -0.305 1.00 90.62 86 SER A C 1
ATOM 714 O O . SER A 1 86 ? -7.679 0.652 -0.217 1.00 90.62 86 SER A O 1
ATOM 716 N N . ALA A 1 87 ? -5.947 1.916 0.463 1.00 88.50 87 ALA A N 1
ATOM 717 C CA . ALA A 1 87 ? -6.713 2.688 1.441 1.00 88.50 87 ALA A CA 1
ATOM 718 C C . ALA A 1 87 ? -7.851 3.487 0.778 1.00 88.50 87 ALA A C 1
ATOM 720 O O . ALA A 1 87 ? -8.985 3.467 1.264 1.00 88.50 87 ALA A O 1
ATOM 721 N N . ASN A 1 88 ? -7.571 4.129 -0.362 1.00 87.69 88 ASN A N 1
ATOM 722 C CA . ASN A 1 88 ? -8.574 4.876 -1.120 1.00 87.69 88 ASN A CA 1
ATOM 723 C C . ASN A 1 88 ? -9.673 3.968 -1.687 1.00 87.69 88 ASN A C 1
ATOM 725 O O . ASN A 1 88 ? -10.849 4.309 -1.583 1.00 87.69 88 ASN A O 1
ATOM 729 N N . ILE A 1 89 ? -9.332 2.790 -2.225 1.00 86.88 89 ILE A N 1
ATOM 730 C CA . ILE A 1 89 ? -10.329 1.843 -2.751 1.00 86.88 89 ILE A CA 1
ATOM 731 C C . ILE A 1 89 ? -11.260 1.333 -1.649 1.00 86.88 89 ILE A C 1
ATOM 733 O O . ILE A 1 89 ? -12.471 1.272 -1.867 1.00 86.88 89 ILE A O 1
ATOM 737 N N . ILE A 1 90 ? -10.735 0.992 -0.468 1.00 86.06 90 ILE A N 1
ATOM 738 C CA . ILE A 1 90 ? -11.560 0.538 0.667 1.00 86.06 90 ILE A CA 1
ATOM 739 C C . ILE A 1 90 ? -12.590 1.596 1.037 1.00 86.06 90 ILE A C 1
ATOM 741 O O . ILE A 1 90 ? -13.779 1.296 1.162 1.00 86.06 90 ILE A O 1
ATOM 745 N N . LYS A 1 91 ? -12.133 2.839 1.174 1.00 80.44 91 LYS A N 1
ATOM 746 C CA . LYS A 1 91 ? -12.994 3.959 1.528 1.00 80.44 91 LYS A CA 1
ATOM 747 C C . LYS A 1 91 ? -14.022 4.239 0.428 1.00 80.44 91 LYS A C 1
ATOM 749 O O . LYS A 1 91 ? -15.218 4.250 0.710 1.00 80.44 91 LYS A O 1
ATOM 754 N N . PHE A 1 92 ? -13.587 4.379 -0.823 1.00 81.94 92 PHE A N 1
ATOM 755 C CA . PHE A 1 92 ? -14.477 4.605 -1.964 1.00 81.94 92 PHE A CA 1
ATOM 756 C C . PHE A 1 92 ? -15.556 3.523 -2.068 1.00 81.94 92 PHE A C 1
ATOM 758 O O . PHE A 1 92 ? -16.729 3.827 -2.279 1.00 81.94 92 PHE A O 1
ATOM 765 N N . SER A 1 93 ? -15.176 2.260 -1.863 1.00 80.06 93 SER A N 1
ATOM 766 C CA . SER A 1 93 ? -16.110 1.132 -1.878 1.00 80.06 93 SER A CA 1
ATOM 767 C C . SER A 1 93 ? -17.137 1.234 -0.749 1.00 80.06 93 SER A C 1
ATOM 769 O O . SER A 1 93 ? -18.317 0.988 -0.978 1.00 80.06 93 SER A O 1
ATOM 771 N N . SER A 1 94 ? -16.727 1.650 0.453 1.00 77.94 94 SER A N 1
ATOM 772 C CA . SER A 1 94 ? -17.654 1.844 1.577 1.00 77.94 94 SER A CA 1
ATOM 773 C C . SER A 1 94 ? -18.609 3.029 1.400 1.00 77.94 94 SER A C 1
ATOM 775 O O . SER A 1 94 ? -19.731 2.975 1.887 1.00 77.94 94 SER A O 1
ATOM 777 N N . GLU A 1 95 ? -18.202 4.084 0.690 1.00 77.44 95 GLU A N 1
ATOM 778 C CA . GLU A 1 95 ? -19.046 5.265 0.458 1.00 77.44 95 GLU A CA 1
ATOM 779 C C . GLU A 1 95 ? -20.001 5.082 -0.729 1.00 77.44 95 GLU A C 1
ATOM 781 O O . GLU A 1 95 ? -21.105 5.628 -0.725 1.00 77.44 95 GLU A O 1
ATOM 786 N N . LYS A 1 96 ? -19.591 4.329 -1.759 1.00 77.69 96 LYS A N 1
ATOM 787 C CA . LYS A 1 96 ? -20.361 4.187 -3.004 1.00 77.69 96 LYS A CA 1
ATOM 788 C C . LYS A 1 96 ? -21.256 2.961 -3.075 1.00 77.69 96 LYS A C 1
ATOM 790 O O . LYS A 1 96 ? -22.163 2.959 -3.904 1.00 77.69 96 LYS A O 1
ATOM 795 N N . ILE A 1 97 ? -21.018 1.925 -2.271 1.00 74.44 97 ILE A N 1
ATOM 796 C CA . ILE A 1 97 ? -21.853 0.720 -2.287 1.00 74.44 97 ILE A CA 1
ATOM 797 C C . ILE A 1 97 ? -23.010 0.916 -1.293 1.00 74.44 97 ILE A C 1
ATOM 799 O O . ILE A 1 97 ? -22.776 0.844 -0.090 1.00 74.44 97 ILE A O 1
ATOM 803 N N . PRO A 1 98 ? -24.267 1.100 -1.750 1.00 65.31 98 PRO A N 1
ATOM 804 C CA . PRO A 1 98 ? -25.387 1.465 -0.870 1.00 65.31 98 PRO A CA 1
ATOM 805 C C . PRO A 1 98 ? -25.717 0.408 0.193 1.00 65.31 98 PRO A C 1
ATOM 807 O O . PRO A 1 98 ? -26.351 0.708 1.198 1.00 65.31 98 PRO A O 1
ATOM 810 N N . ALA A 1 99 ? -25.310 -0.841 -0.047 1.00 68.81 99 ALA A N 1
ATOM 811 C CA . ALA A 1 99 ? -25.524 -1.969 0.853 1.00 68.81 99 ALA A CA 1
ATOM 812 C C . ALA A 1 99 ? -24.480 -2.065 1.982 1.00 68.81 99 ALA A C 1
ATOM 814 O O . ALA A 1 99 ? -24.671 -2.839 2.920 1.00 68.81 99 ALA A O 1
ATOM 815 N N . LEU A 1 100 ? -23.373 -1.321 1.896 1.00 65.94 100 LEU A N 1
ATOM 816 C CA . LEU A 1 100 ? -22.307 -1.332 2.892 1.00 65.94 100 LEU A CA 1
ATOM 817 C C . LEU A 1 100 ? -22.419 -0.081 3.775 1.00 65.94 100 LEU A C 1
ATOM 819 O O . LEU A 1 100 ? -22.503 1.029 3.256 1.00 65.94 100 LEU A O 1
ATOM 823 N N . PRO A 1 101 ? -22.395 -0.225 5.111 1.00 69.94 101 PRO A N 1
ATOM 824 C CA . PRO A 1 101 ? -22.224 0.915 5.997 1.00 69.94 101 PRO A CA 1
ATOM 825 C C . PRO A 1 101 ? -20.941 1.671 5.643 1.00 69.94 101 PRO A C 1
ATOM 827 O O . PRO A 1 101 ? -19.880 1.059 5.494 1.00 69.94 101 PRO A O 1
ATOM 830 N N . SER A 1 102 ? -21.021 2.999 5.573 1.00 72.44 102 SER A N 1
ATOM 831 C CA . SER A 1 102 ? -19.885 3.859 5.215 1.00 72.44 102 SER A CA 1
ATOM 832 C C . SER A 1 102 ? -18.700 3.748 6.176 1.00 72.44 102 SER A C 1
ATOM 834 O O . SER A 1 102 ? -17.580 4.078 5.813 1.00 72.44 102 SER A O 1
ATOM 836 N N . ASP A 1 103 ? -18.916 3.243 7.390 1.00 78.50 103 ASP A N 1
ATOM 837 C CA . ASP A 1 103 ? -17.904 3.035 8.424 1.00 78.50 103 ASP A CA 1
ATOM 838 C C . ASP A 1 103 ? -17.529 1.555 8.621 1.00 78.50 103 ASP A C 1
ATOM 840 O O . ASP A 1 103 ? -16.854 1.204 9.594 1.00 78.50 103 ASP A O 1
ATOM 844 N N . ILE A 1 104 ? -17.944 0.655 7.720 1.00 78.94 104 ILE A N 1
ATOM 845 C CA . ILE A 1 104 ? -17.738 -0.791 7.894 1.00 78.94 104 ILE A CA 1
ATOM 846 C C . ILE A 1 104 ? -16.256 -1.163 8.031 1.00 78.94 104 ILE A C 1
ATOM 848 O O . ILE A 1 104 ? -15.901 -2.036 8.826 1.00 78.94 104 ILE A O 1
ATOM 852 N N . TYR A 1 105 ? -15.374 -0.451 7.324 1.00 78.06 105 TYR A N 1
ATOM 853 C CA . TYR A 1 105 ? -13.930 -0.657 7.403 1.00 78.06 105 TYR A CA 1
ATOM 854 C C . TYR A 1 105 ? -13.342 -0.260 8.766 1.00 78.06 105 TYR A C 1
ATOM 856 O O . TYR A 1 105 ? -12.267 -0.740 9.121 1.00 78.06 105 TYR A O 1
ATOM 864 N N . LYS A 1 106 ? -14.041 0.583 9.542 1.00 83.00 106 LYS A N 1
ATOM 865 C CA . LYS A 1 106 ? -13.696 0.931 10.930 1.00 83.00 106 LYS A CA 1
ATOM 866 C C . LYS A 1 106 ? -14.249 -0.093 11.921 1.00 83.00 106 LYS A C 1
ATOM 868 O O . LYS A 1 106 ? -13.578 -0.433 12.890 1.00 83.00 106 LYS A O 1
ATOM 873 N N . LYS A 1 107 ? -15.451 -0.619 11.660 1.00 83.81 107 LYS A N 1
ATOM 874 C CA . LYS A 1 107 ? -16.110 -1.645 12.493 1.00 83.81 107 LYS A CA 1
ATOM 875 C C . LYS A 1 107 ? -15.430 -3.012 12.411 1.00 83.81 107 LYS A C 1
ATOM 877 O O . LYS A 1 107 ? -15.397 -3.741 13.400 1.00 83.81 107 LYS A O 1
ATOM 882 N N . HIS A 1 108 ? -14.860 -3.345 11.253 1.00 85.94 108 HIS A N 1
ATOM 883 C CA . HIS A 1 108 ? -14.181 -4.619 11.008 1.00 85.94 108 HIS A CA 1
ATOM 884 C C . HIS A 1 108 ? -12.744 -4.407 10.502 1.00 85.94 108 HIS A C 1
ATOM 886 O O . HIS A 1 108 ? -12.428 -4.764 9.363 1.00 85.94 108 HIS A O 1
ATOM 892 N N . PRO A 1 109 ? -11.844 -3.860 11.342 1.00 85.88 109 PRO A N 1
ATOM 893 C CA . PRO A 1 109 ? -10.518 -3.424 10.910 1.00 85.88 109 PRO A CA 1
ATOM 894 C C . PRO A 1 109 ? -9.666 -4.584 10.387 1.00 85.88 109 PRO A C 1
ATOM 896 O O . PRO A 1 109 ? -8.958 -4.418 9.402 1.00 85.88 109 PRO A O 1
ATOM 899 N N . PHE A 1 110 ? -9.774 -5.787 10.961 1.00 87.00 110 PHE A N 1
ATOM 900 C CA . PHE A 1 110 ? -9.035 -6.959 10.473 1.00 87.00 110 PHE A CA 1
ATOM 901 C C . PHE A 1 110 ? -9.463 -7.390 9.068 1.00 87.00 110 PHE A C 1
ATOM 903 O O . PHE A 1 110 ? -8.611 -7.638 8.222 1.00 87.00 110 PHE A O 1
ATOM 910 N N . ILE A 1 111 ? -10.771 -7.431 8.795 1.00 86.50 111 ILE A N 1
ATOM 911 C CA . ILE A 1 111 ? -11.287 -7.779 7.463 1.00 86.50 111 ILE A CA 1
ATOM 912 C C . ILE A 1 111 ? -10.854 -6.710 6.457 1.00 86.50 111 ILE A C 1
ATOM 914 O O . ILE A 1 111 ? -10.330 -7.037 5.396 1.00 86.50 111 ILE A O 1
ATOM 918 N N . ALA A 1 112 ? -10.991 -5.433 6.824 1.00 87.88 112 ALA A N 1
ATOM 919 C CA . ALA A 1 112 ? -10.556 -4.317 5.991 1.00 87.88 112 ALA A CA 1
ATOM 920 C C . ALA A 1 112 ? -9.048 -4.361 5.695 1.00 87.88 112 ALA A C 1
ATOM 922 O O . ALA A 1 112 ? -8.629 -4.061 4.585 1.00 87.88 112 ALA A O 1
ATOM 923 N N . THR A 1 113 ? -8.242 -4.813 6.654 1.00 90.62 113 THR A N 1
ATOM 924 C CA . THR A 1 113 ? -6.797 -5.009 6.482 1.00 90.62 113 THR A CA 1
ATOM 925 C C . THR A 1 113 ? -6.478 -6.130 5.496 1.00 90.62 113 THR A C 1
ATOM 927 O O . THR A 1 113 ? -5.587 -5.991 4.664 1.00 90.62 113 THR A O 1
ATOM 930 N N . VAL A 1 114 ? -7.198 -7.252 5.557 1.00 90.44 114 VAL A N 1
ATOM 931 C CA . VAL A 1 114 ? -7.016 -8.333 4.577 1.00 90.44 114 VAL A CA 1
ATOM 932 C C . VAL A 1 114 ? -7.359 -7.826 3.178 1.00 90.44 114 VAL A C 1
ATOM 934 O O . VAL A 1 114 ? -6.567 -7.992 2.254 1.00 90.44 114 VAL A O 1
ATOM 937 N N . VAL A 1 115 ? -8.497 -7.141 3.034 1.00 90.81 115 VAL A N 1
ATOM 938 C CA . VAL A 1 115 ? -8.918 -6.534 1.763 1.00 90.81 115 VAL A CA 1
ATOM 939 C C . VAL A 1 115 ? -7.884 -5.518 1.266 1.00 90.81 115 VAL A C 1
ATOM 941 O O . VAL A 1 115 ? -7.563 -5.510 0.082 1.00 90.81 115 VAL A O 1
ATOM 944 N N . PHE A 1 116 ? -7.304 -4.722 2.165 1.00 93.06 116 PHE A N 1
ATOM 945 C CA . PHE A 1 116 ? -6.243 -3.762 1.855 1.00 93.06 116 PHE A CA 1
ATOM 946 C C . PHE A 1 116 ? -5.037 -4.435 1.214 1.00 93.06 116 PHE A C 1
ATOM 948 O O . PHE A 1 116 ? -4.597 -4.013 0.148 1.00 93.06 116 PHE A O 1
ATOM 955 N N . TYR A 1 117 ? -4.533 -5.510 1.820 1.00 92.94 117 TYR A N 1
ATOM 956 C CA . TYR A 1 117 ? -3.391 -6.223 1.259 1.00 92.94 117 TYR A CA 1
ATOM 957 C C . TYR A 1 117 ? -3.735 -6.917 -0.054 1.00 92.94 117 TYR A C 1
ATOM 959 O O . TYR A 1 117 ? -2.931 -6.865 -0.979 1.00 92.94 117 TYR A O 1
ATOM 967 N N . VAL A 1 118 ? -4.927 -7.506 -0.180 1.00 92.88 118 VAL A N 1
ATOM 968 C CA . VAL A 1 118 ? -5.373 -8.118 -1.442 1.00 92.88 118 VAL A CA 1
ATOM 969 C C . VAL A 1 118 ? -5.399 -7.083 -2.568 1.00 92.88 118 VAL A C 1
ATOM 971 O O . VAL A 1 118 ? -4.836 -7.336 -3.630 1.00 92.88 118 VAL A O 1
ATOM 974 N N . ILE A 1 119 ? -5.984 -5.903 -2.338 1.00 93.38 119 ILE A N 1
ATOM 975 C CA . ILE A 1 119 ? -6.015 -4.821 -3.333 1.00 93.38 119 ILE A CA 1
ATOM 976 C C . ILE A 1 119 ? -4.596 -4.364 -3.680 1.00 93.38 119 ILE A C 1
ATOM 978 O O . ILE A 1 119 ? -4.284 -4.202 -4.858 1.00 93.38 119 ILE A O 1
ATOM 982 N N . GLY A 1 120 ? -3.727 -4.202 -2.682 1.00 91.44 120 GLY A N 1
ATOM 983 C CA . GLY A 1 120 ? -2.347 -3.778 -2.904 1.00 91.44 120 GLY A CA 1
ATOM 984 C C . GLY A 1 120 ? -1.547 -4.785 -3.729 1.00 91.44 120 GLY A C 1
ATOM 985 O O . GLY A 1 120 ? -0.874 -4.419 -4.688 1.00 91.44 120 GLY A O 1
ATOM 986 N N . ILE A 1 121 ? -1.675 -6.075 -3.424 1.00 91.06 121 ILE A N 1
ATOM 987 C CA . ILE A 1 121 ? -1.025 -7.146 -4.190 1.00 91.06 121 ILE A CA 1
ATOM 988 C C . ILE A 1 121 ? -1.559 -7.181 -5.625 1.00 91.06 121 ILE A C 1
ATOM 990 O O . ILE A 1 121 ? -0.769 -7.272 -6.562 1.00 91.06 121 ILE A O 1
ATOM 994 N N . LEU A 1 122 ? -2.877 -7.061 -5.817 1.00 91.69 122 LEU A N 1
ATOM 995 C CA . LEU A 1 122 ? -3.480 -6.988 -7.151 1.00 91.69 122 LEU A CA 1
ATOM 996 C C . LEU A 1 122 ? -2.991 -5.767 -7.934 1.00 91.69 122 LEU A C 1
ATOM 998 O O . LEU A 1 122 ? -2.740 -5.882 -9.130 1.00 91.69 122 LEU A O 1
ATOM 1002 N N . PHE A 1 123 ? -2.812 -4.622 -7.274 1.00 89.38 123 PHE A N 1
ATOM 1003 C CA . PHE A 1 123 ? -2.228 -3.432 -7.886 1.00 89.38 123 PHE A CA 1
ATOM 1004 C C . PHE A 1 123 ? -0.787 -3.688 -8.348 1.00 89.38 123 PHE A C 1
ATOM 1006 O O . PHE A 1 123 ? -0.455 -3.384 -9.492 1.00 89.38 123 PHE A O 1
ATOM 1013 N N . ILE A 1 124 ? 0.050 -4.302 -7.505 1.00 87.75 124 ILE A N 1
ATOM 1014 C CA . ILE A 1 124 ? 1.435 -4.660 -7.856 1.00 87.75 124 ILE A CA 1
ATOM 1015 C C . ILE A 1 124 ? 1.463 -5.645 -9.037 1.00 87.75 124 ILE A C 1
ATOM 1017 O O . ILE A 1 124 ? 2.232 -5.454 -9.978 1.00 87.75 124 ILE A O 1
ATOM 1021 N N . LEU A 1 125 ? 0.603 -6.669 -9.019 1.00 88.06 125 LEU A N 1
ATOM 1022 C CA . LEU A 1 125 ? 0.477 -7.644 -10.108 1.00 88.06 125 LEU A CA 1
ATOM 1023 C C . LEU A 1 125 ? 0.034 -6.986 -11.415 1.00 88.06 125 LEU A C 1
ATOM 1025 O O . LEU A 1 125 ? 0.669 -7.187 -12.445 1.00 88.06 125 LEU A O 1
ATOM 1029 N N . ALA A 1 126 ? -1.019 -6.169 -11.381 1.00 87.12 126 ALA A N 1
ATOM 1030 C CA . ALA A 1 126 ? -1.492 -5.447 -12.557 1.00 87.12 126 ALA A CA 1
ATOM 1031 C C . ALA A 1 126 ? -0.411 -4.505 -13.102 1.00 87.12 126 ALA A C 1
ATOM 1033 O O . ALA A 1 126 ? -0.236 -4.397 -14.315 1.00 87.12 126 ALA A O 1
ATOM 1034 N N . PHE A 1 127 ? 0.353 -3.855 -12.219 1.00 85.06 127 PHE A N 1
ATOM 1035 C CA . PHE A 1 127 ? 1.480 -3.029 -12.628 1.00 85.06 127 PHE A CA 1
ATOM 1036 C C . PHE A 1 127 ? 2.537 -3.830 -13.391 1.00 85.06 127 PHE A C 1
ATOM 1038 O O . PHE A 1 127 ? 2.927 -3.441 -14.493 1.00 85.06 127 PHE A O 1
ATOM 1045 N N . LYS A 1 128 ? 2.952 -4.968 -12.832 1.00 83.81 128 LYS A N 1
ATOM 1046 C CA . LYS A 1 128 ? 3.928 -5.865 -13.452 1.00 83.81 128 LYS A CA 1
ATOM 1047 C C . LYS A 1 128 ? 3.451 -6.407 -14.800 1.00 83.81 128 LYS A C 1
ATOM 1049 O O . LYS A 1 128 ? 4.189 -6.343 -15.772 1.00 83.81 128 LYS A O 1
ATOM 1054 N N . GLU A 1 129 ? 2.247 -6.966 -14.847 1.00 85.25 129 GLU A N 1
ATOM 1055 C CA . GLU A 1 129 ? 1.772 -7.746 -15.998 1.00 85.25 129 GLU A CA 1
ATOM 1056 C C . GLU A 1 129 ? 1.213 -6.867 -17.124 1.00 85.25 129 GLU A C 1
ATOM 1058 O O . GLU A 1 129 ? 1.237 -7.259 -18.287 1.00 85.25 129 GLU A O 1
ATOM 1063 N N . VAL A 1 130 ? 0.703 -5.674 -16.801 1.00 86.38 130 VAL A N 1
ATOM 1064 C CA . VAL A 1 130 ? 0.016 -4.814 -17.778 1.00 86.38 130 VAL A CA 1
ATOM 1065 C C . VAL A 1 130 ? 0.791 -3.530 -18.029 1.00 86.38 130 VAL A C 1
ATOM 1067 O O . VAL A 1 130 ? 1.128 -3.220 -19.172 1.00 86.38 130 VAL A O 1
ATOM 1070 N N . PHE A 1 131 ? 1.092 -2.771 -16.974 1.00 81.81 131 PHE A N 1
ATOM 1071 C CA . PHE A 1 131 ? 1.645 -1.427 -17.135 1.00 81.81 131 PHE A CA 1
ATOM 1072 C C . PHE A 1 131 ? 3.120 -1.433 -17.546 1.00 81.81 131 PHE A C 1
ATOM 1074 O O . PHE A 1 131 ? 3.484 -0.657 -18.427 1.00 81.81 131 PHE A O 1
ATOM 1081 N N . MET A 1 132 ? 3.963 -2.305 -16.977 1.00 82.88 132 MET A N 1
ATOM 1082 C CA . MET A 1 132 ? 5.376 -2.398 -17.376 1.00 82.88 132 MET A CA 1
ATOM 1083 C C . MET A 1 132 ? 5.549 -2.782 -18.856 1.00 82.88 132 MET A C 1
ATOM 1085 O O . MET A 1 132 ? 6.230 -2.037 -19.563 1.00 82.88 132 MET A O 1
ATOM 1089 N N . PRO A 1 133 ? 4.923 -3.859 -19.377 1.00 82.50 133 PRO A N 1
ATOM 1090 C CA . PRO A 1 133 ? 5.035 -4.208 -20.792 1.00 82.50 133 PRO A CA 1
ATOM 1091 C C . PRO A 1 133 ? 4.514 -3.104 -21.708 1.00 82.50 133 PRO A C 1
ATOM 1093 O O . PRO A 1 133 ? 5.143 -2.788 -22.717 1.00 82.50 133 PRO A O 1
ATOM 1096 N N . LEU A 1 134 ? 3.395 -2.471 -21.339 1.00 84.69 134 LEU A N 1
ATOM 1097 C CA . LEU A 1 134 ? 2.849 -1.349 -22.095 1.00 84.69 134 LEU A CA 1
ATOM 1098 C C . LEU A 1 134 ? 3.838 -0.176 -22.143 1.00 84.69 134 LEU A C 1
ATOM 1100 O O . LEU A 1 134 ? 4.087 0.372 -23.214 1.00 8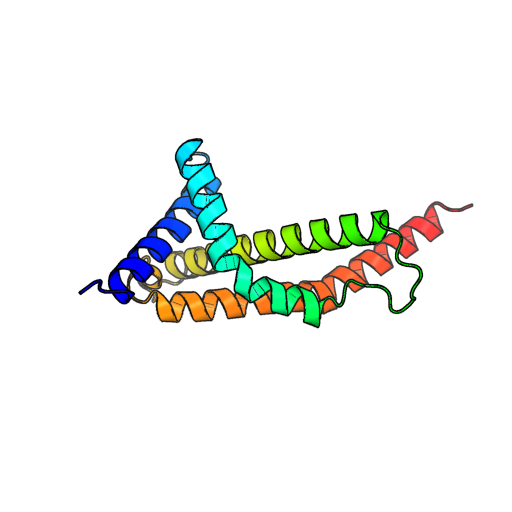4.69 134 LEU A O 1
ATOM 1104 N N . PHE A 1 135 ? 4.428 0.189 -21.004 1.00 82.62 135 PHE A N 1
ATOM 1105 C CA . PHE A 1 135 ? 5.404 1.272 -20.910 1.00 82.62 135 PHE A CA 1
ATOM 1106 C C . PHE A 1 135 ? 6.666 0.989 -21.731 1.00 82.62 135 PHE A C 1
ATOM 1108 O O . PHE A 1 135 ? 7.140 1.873 -22.448 1.00 82.62 135 PHE A O 1
ATOM 1115 N N . ILE A 1 136 ? 7.181 -0.245 -21.680 1.00 84.56 136 ILE A N 1
ATOM 1116 C CA . ILE A 1 136 ? 8.313 -0.687 -22.504 1.00 84.56 136 ILE A CA 1
ATOM 1117 C C . ILE A 1 136 ? 7.956 -0.562 -23.987 1.00 84.56 136 ILE A C 1
ATOM 1119 O O . ILE A 1 136 ? 8.700 0.067 -24.734 1.00 84.56 136 ILE A O 1
ATOM 1123 N N . ASN A 1 137 ? 6.799 -1.078 -24.409 1.00 85.75 137 ASN A N 1
ATOM 1124 C CA . ASN A 1 137 ? 6.362 -1.004 -25.803 1.00 85.75 137 ASN A CA 1
ATOM 1125 C C . ASN A 1 137 ? 6.225 0.444 -26.290 1.00 85.75 137 ASN A C 1
ATOM 1127 O O . ASN A 1 137 ? 6.714 0.776 -27.367 1.00 85.75 137 ASN A O 1
ATOM 1131 N N . ILE A 1 138 ? 5.611 1.323 -25.492 1.00 87.19 138 ILE A N 1
ATOM 1132 C CA . ILE A 1 138 ? 5.487 2.749 -25.823 1.00 87.19 138 ILE A CA 1
ATOM 1133 C C . ILE A 1 138 ? 6.870 3.394 -25.931 1.00 87.19 138 ILE A C 1
ATOM 1135 O O . ILE A 1 138 ? 7.131 4.122 -26.88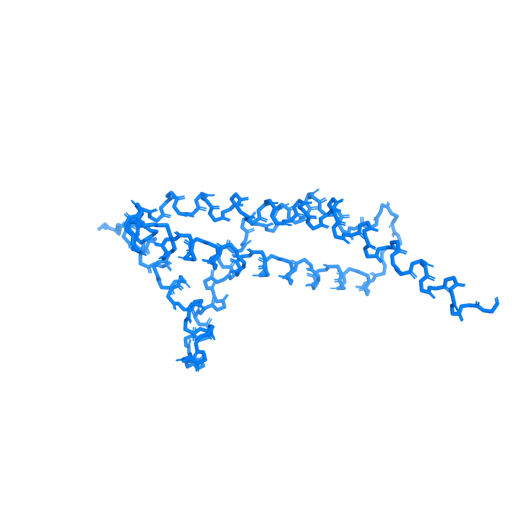5 1.00 87.19 138 ILE A O 1
ATOM 1139 N N . THR A 1 139 ? 7.771 3.103 -24.991 1.00 86.62 139 THR A N 1
ATOM 1140 C CA . THR A 1 139 ? 9.135 3.646 -24.997 1.00 86.62 139 THR A CA 1
ATOM 1141 C C . THR A 1 139 ? 9.898 3.188 -26.236 1.00 86.62 139 THR A C 1
ATOM 1143 O O . THR A 1 139 ? 10.518 4.015 -26.895 1.00 86.62 139 THR A O 1
ATOM 1146 N N . LEU A 1 140 ? 9.805 1.906 -26.606 1.00 86.56 140 LEU A N 1
ATOM 1147 C CA . LEU A 1 140 ? 10.423 1.361 -27.817 1.00 86.56 140 LEU A CA 1
ATOM 1148 C C . LEU A 1 140 ? 9.870 2.014 -29.089 1.00 86.56 140 LEU A C 1
ATOM 1150 O O . LEU A 1 140 ? 10.648 2.354 -29.976 1.00 86.56 140 LEU A O 1
ATOM 1154 N N . ILE A 1 141 ? 8.553 2.238 -29.166 1.00 90.06 141 ILE A N 1
ATOM 1155 C CA . ILE A 1 141 ? 7.925 2.946 -30.293 1.00 90.06 141 ILE A CA 1
ATOM 1156 C C . ILE A 1 141 ? 8.449 4.382 -30.383 1.00 90.06 141 ILE A C 1
ATOM 1158 O O . ILE A 1 141 ? 8.858 4.818 -31.456 1.00 90.06 141 ILE A O 1
ATOM 1162 N N . ILE A 1 142 ? 8.467 5.118 -29.269 1.00 89.56 142 ILE A N 1
ATOM 1163 C CA . ILE A 1 142 ? 8.970 6.499 -29.233 1.00 89.56 142 ILE A CA 1
ATOM 1164 C C . ILE A 1 142 ? 10.445 6.541 -29.637 1.00 89.56 142 ILE A C 1
ATOM 1166 O O . ILE A 1 142 ? 10.838 7.398 -30.426 1.00 89.56 142 ILE A O 1
ATOM 1170 N N . LEU A 1 143 ? 11.254 5.610 -29.133 1.00 88.38 143 LEU A N 1
ATOM 1171 C CA . LEU A 1 143 ? 12.674 5.524 -29.449 1.00 88.38 143 LEU A CA 1
ATOM 1172 C C . LEU A 1 143 ? 12.891 5.254 -30.945 1.00 88.38 143 LEU A C 1
ATOM 1174 O O . LEU A 1 143 ? 13.695 5.931 -31.574 1.00 88.38 143 LEU A O 1
ATOM 1178 N N . ALA A 1 144 ? 12.120 4.336 -31.533 1.00 88.56 144 ALA A N 1
ATOM 1179 C CA . ALA A 1 144 ? 12.162 4.047 -32.967 1.00 88.56 144 ALA A CA 1
ATOM 1180 C C . ALA A 1 144 ? 11.724 5.235 -33.841 1.00 88.56 144 ALA A C 1
ATOM 1182 O O . ALA A 1 144 ? 12.172 5.356 -34.974 1.00 88.56 144 ALA A O 1
ATOM 1183 N N . LEU A 1 145 ? 10.856 6.110 -33.326 1.00 87.19 145 LEU A N 1
ATOM 1184 C CA . LEU A 1 145 ? 10.412 7.323 -34.021 1.00 87.19 145 LEU A CA 1
ATOM 1185 C C . LEU A 1 145 ? 11.369 8.514 -33.859 1.00 87.19 145 LEU A C 1
ATOM 1187 O O . LEU A 1 145 ? 11.258 9.481 -34.609 1.00 87.19 145 LEU A O 1
ATOM 1191 N N . THR A 1 146 ? 12.251 8.489 -32.857 1.00 87.00 146 THR A N 1
ATOM 1192 C CA . THR A 1 146 ? 13.134 9.619 -32.507 1.00 87.00 146 THR A CA 1
ATOM 1193 C C . THR A 1 146 ? 14.606 9.362 -32.807 1.00 87.00 146 THR A C 1
ATOM 1195 O O . THR A 1 146 ? 15.361 10.325 -32.955 1.00 87.00 146 THR A O 1
ATOM 1198 N N . LEU A 1 147 ? 15.021 8.099 -32.917 1.00 71.31 147 LEU A N 1
ATOM 1199 C CA . LEU A 1 147 ? 16.331 7.739 -33.447 1.00 71.31 147 LEU A CA 1
ATOM 1200 C C . LEU A 1 147 ? 16.333 7.878 -34.983 1.00 71.31 147 LEU A C 1
ATOM 1202 O O . LEU A 1 147 ? 15.358 7.472 -35.617 1.00 71.31 147 LEU A O 1
ATOM 1206 N N . PRO A 1 148 ? 17.392 8.470 -35.565 1.00 57.41 148 PRO A N 1
ATOM 1207 C CA . PRO A 1 148 ? 17.531 8.673 -37.008 1.00 57.41 148 PRO A CA 1
ATOM 1208 C C . PRO A 1 148 ? 17.720 7.374 -37.800 1.00 57.41 148 PRO A C 1
ATOM 1210 O O . PRO A 1 148 ? 18.272 6.399 -37.237 1.00 57.41 148 PRO A O 1
#

Organism: Salmonella muenchen (NCBI:txid596)